Protein AF-A0A929VN04-F1 (afdb_monomer)

Mean predicted aligned error: 10.1 Å

Foldseek 3Di:
DDDDPPDDDDDDDDDPPPCPLVVVVVCVVVVPPDDPPDPPPSCPPDDD

Sequence (48 aa):
MSIREDVRNIAIIAHVDHGKTTLVDALLKQSGIFRENQEIQERVMDSN

Radius of gyration: 13.71 Å; Cα contacts (8 Å, |Δi|>4): 7; chains: 1; bounding box: 34×22×29 Å

Structure (mmCIF, N/CA/C/O backbone):
data_AF-A0A929VN04-F1
#
_entry.id   AF-A0A929VN04-F1
#
loop_
_atom_site.group_PDB
_atom_site.id
_atom_site.type_symbol
_atom_site.label_atom_id
_atom_site.label_alt_id
_atom_site.label_comp_id
_atom_site.label_asym_id
_atom_site.label_entity_id
_atom_site.label_seq_id
_atom_site.pdbx_PDB_ins_code
_atom_site.Cartn_x
_atom_site.Cartn_y
_atom_site.Cartn_z
_atom_site.occupancy
_atom_site.B_iso_or_equiv
_atom_site.auth_seq_id
_atom_site.auth_comp_id
_atom_site.auth_asym_id
_atom_site.auth_atom_id
_atom_site.pdbx_PDB_model_num
ATOM 1 N N . MET A 1 1 ? -23.799 -15.246 11.264 1.00 66.25 1 MET A N 1
ATOM 2 C CA . MET A 1 1 ? -22.532 -14.707 10.729 1.00 66.25 1 MET A CA 1
ATOM 3 C C . MET A 1 1 ? -22.598 -13.198 10.884 1.00 66.25 1 MET A C 1
ATOM 5 O O . MET A 1 1 ? -23.486 -12.602 10.292 1.00 66.25 1 MET A O 1
ATOM 9 N N . SER A 1 2 ? -21.801 -12.600 11.771 1.00 80.88 2 SER A N 1
ATOM 10 C CA . SER A 1 2 ? -21.794 -11.142 11.944 1.00 80.88 2 SER A CA 1
ATOM 11 C C . SER A 1 2 ? -21.030 -10.511 10.783 1.00 80.88 2 SER A C 1
ATOM 13 O O . SER A 1 2 ? -19.866 -10.832 10.547 1.00 80.88 2 SER A O 1
ATOM 15 N N . ILE A 1 3 ? -21.702 -9.650 10.023 1.00 85.38 3 ILE A N 1
ATOM 16 C CA . ILE A 1 3 ? 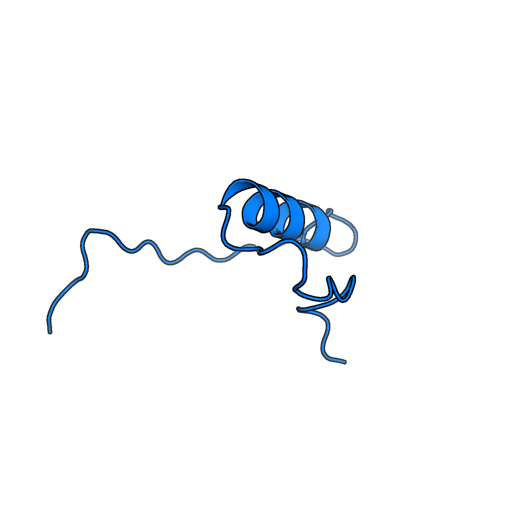-21.075 -8.883 8.948 1.00 85.38 3 ILE A CA 1
ATOM 17 C C . ILE A 1 3 ? -20.544 -7.591 9.563 1.00 85.38 3 ILE A C 1
ATOM 19 O O . ILE A 1 3 ? -21.253 -6.906 10.298 1.00 85.38 3 ILE A O 1
ATOM 23 N N . ARG A 1 4 ? -19.275 -7.285 9.290 1.00 91.44 4 ARG A N 1
ATOM 24 C CA . ARG A 1 4 ? -18.629 -6.039 9.699 1.00 91.44 4 ARG A CA 1
ATOM 25 C C . ARG A 1 4 ? -18.838 -4.977 8.622 1.00 91.44 4 ARG A C 1
ATOM 27 O O . ARG A 1 4 ? -18.191 -5.018 7.580 1.00 91.44 4 ARG A O 1
ATOM 34 N N . GLU A 1 5 ? -19.750 -4.042 8.882 1.00 93.44 5 GLU A N 1
ATOM 35 C CA . GLU A 1 5 ? -20.079 -2.902 8.006 1.00 93.44 5 GLU A CA 1
ATOM 36 C C . GLU A 1 5 ? -18.892 -1.942 7.799 1.00 93.44 5 GLU A C 1
ATOM 38 O O . GLU A 1 5 ? -18.848 -1.221 6.803 1.00 93.44 5 GLU A O 1
ATOM 43 N N . ASP A 1 6 ? -17.912 -1.959 8.705 1.00 92.06 6 ASP A N 1
ATOM 44 C CA . ASP A 1 6 ? -16.714 -1.115 8.725 1.00 92.06 6 ASP A CA 1
ATOM 45 C C . ASP A 1 6 ? -15.545 -1.669 7.892 1.00 92.06 6 ASP A C 1
ATOM 47 O O . ASP A 1 6 ? -14.589 -0.948 7.614 1.00 92.06 6 ASP A O 1
ATOM 51 N N . VAL A 1 7 ? -15.607 -2.934 7.464 1.00 89.75 7 VAL A N 1
ATOM 52 C CA . VAL A 1 7 ? -14.507 -3.597 6.748 1.00 89.75 7 VAL A CA 1
ATOM 53 C C . VAL A 1 7 ? -14.770 -3.623 5.243 1.00 89.75 7 VAL A C 1
ATOM 55 O O . VAL A 1 7 ? -15.875 -3.913 4.778 1.00 89.75 7 VAL A O 1
ATOM 58 N N . ARG A 1 8 ? -13.734 -3.333 4.450 1.00 89.12 8 ARG A N 1
ATOM 59 C CA . ARG A 1 8 ? -13.759 -3.423 2.984 1.00 89.12 8 ARG A CA 1
ATOM 60 C C . ARG A 1 8 ? -12.578 -4.265 2.513 1.00 89.12 8 ARG A C 1
ATOM 62 O O . ARG A 1 8 ? -11.431 -3.875 2.693 1.00 89.12 8 ARG A O 1
ATOM 69 N N . ASN A 1 9 ? -12.868 -5.417 1.912 1.00 87.94 9 ASN A N 1
ATOM 70 C CA . ASN A 1 9 ? -11.849 -6.264 1.294 1.00 87.94 9 ASN A CA 1
ATOM 71 C C . ASN A 1 9 ? -11.542 -5.732 -0.110 1.00 87.94 9 ASN A C 1
ATOM 73 O O . ASN A 1 9 ? -12.460 -5.578 -0.915 1.00 87.94 9 ASN A O 1
ATOM 77 N N . ILE A 1 10 ? -10.270 -5.465 -0.404 1.00 88.44 10 ILE A N 1
ATOM 78 C CA . ILE A 1 10 ? -9.809 -4.989 -1.715 1.00 88.44 10 ILE A CA 1
ATOM 79 C C . ILE A 1 10 ? -8.633 -5.839 -2.202 1.00 88.44 10 ILE A C 1
ATOM 81 O O . ILE A 1 10 ? -7.854 -6.346 -1.398 1.00 88.44 10 ILE A O 1
ATOM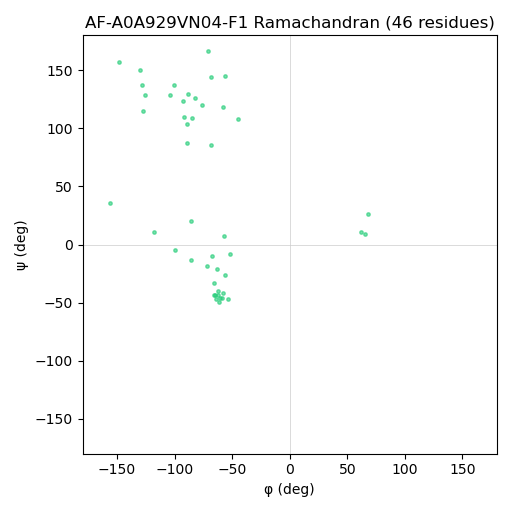 85 N N . ALA A 1 11 ? -8.492 -5.972 -3.520 1.00 90.50 11 ALA A N 1
ATOM 86 C CA . ALA A 1 11 ? -7.341 -6.602 -4.159 1.00 90.50 11 ALA A CA 1
ATOM 87 C C . ALA A 1 11 ? -6.787 -5.666 -5.235 1.00 90.50 11 ALA A C 1
ATOM 89 O O . ALA A 1 11 ? -7.543 -5.064 -5.995 1.00 90.50 11 ALA A O 1
ATOM 90 N N . ILE A 1 12 ? -5.463 -5.553 -5.303 1.00 86.44 12 ILE A N 1
ATOM 91 C CA . ILE A 1 12 ? -4.771 -4.786 -6.342 1.00 86.44 12 ILE A CA 1
ATOM 92 C C . ILE A 1 12 ? -4.191 -5.794 -7.331 1.00 86.44 12 ILE A C 1
ATOM 94 O O . ILE A 1 12 ? -3.483 -6.710 -6.909 1.00 86.44 12 ILE A O 1
ATOM 98 N N . ILE A 1 13 ? -4.450 -5.611 -8.626 1.00 90.38 13 ILE A N 1
ATOM 99 C CA . ILE A 1 13 ? -3.885 -6.403 -9.727 1.00 90.38 13 ILE A CA 1
ATOM 100 C C . ILE A 1 13 ? -3.242 -5.421 -10.700 1.00 90.38 13 ILE A C 1
ATOM 102 O O . ILE A 1 13 ? -3.866 -4.439 -11.094 1.00 90.38 13 ILE A O 1
ATOM 106 N N . ALA A 1 14 ? -1.989 -5.666 -11.058 1.00 89.81 14 ALA A N 1
ATOM 107 C CA . ALA A 1 14 ? -1.242 -4.828 -11.982 1.00 89.81 14 ALA A CA 1
ATOM 108 C C . ALA A 1 14 ? -0.249 -5.693 -12.765 1.00 89.81 14 ALA A C 1
ATOM 110 O O . ALA A 1 14 ? 0.124 -6.774 -12.307 1.00 89.81 14 ALA A O 1
ATOM 111 N N . HIS A 1 15 ? 0.160 -5.212 -13.938 1.00 93.25 15 HIS A N 1
ATOM 112 C CA . HIS A 1 15 ? 1.256 -5.805 -14.700 1.00 93.25 15 HIS A CA 1
ATOM 113 C C . HIS A 1 15 ? 2.603 -5.540 -14.003 1.00 93.25 15 HIS A C 1
ATOM 115 O O . HIS A 1 15 ? 2.685 -4.709 -13.092 1.00 93.25 15 HIS A O 1
ATOM 121 N N . VAL A 1 16 ? 3.653 -6.249 -14.424 1.00 90.69 16 VAL A N 1
ATOM 122 C CA . VAL A 1 16 ? 5.018 -5.986 -13.947 1.00 90.69 16 VAL A CA 1
ATOM 123 C C . VAL A 1 16 ? 5.400 -4.523 -14.220 1.00 90.69 16 VAL A C 1
ATOM 125 O O . VAL A 1 16 ? 4.922 -3.926 -15.182 1.00 90.69 16 VAL A O 1
ATOM 128 N N . ASP A 1 17 ? 6.178 -3.924 -13.316 1.00 88.81 17 ASP A N 1
ATOM 129 C CA . ASP A 1 17 ? 6.641 -2.524 -13.355 1.00 88.81 17 ASP A CA 1
ATOM 130 C C . ASP A 1 17 ? 5.559 -1.425 -13.313 1.00 88.81 17 ASP A C 1
ATOM 132 O O . ASP A 1 17 ? 5.859 -0.241 -13.438 1.00 88.81 17 ASP A O 1
ATOM 136 N N . HIS A 1 18 ? 4.295 -1.759 -13.036 1.00 92.31 18 HIS A N 1
ATOM 137 C CA . HIS A 1 18 ? 3.205 -0.771 -12.938 1.00 92.31 18 HIS A CA 1
ATOM 138 C C . HIS A 1 18 ? 3.064 -0.127 -11.544 1.00 92.31 18 HIS A C 1
ATOM 140 O O . HIS A 1 18 ? 2.000 0.378 -11.185 1.00 92.31 18 HIS A O 1
ATOM 146 N N . GLY A 1 19 ? 4.114 -0.172 -10.720 1.00 87.69 19 GLY A N 1
ATOM 147 C CA . GLY A 1 19 ? 4.126 0.513 -9.422 1.00 87.69 19 GLY A CA 1
ATOM 148 C C . GLY A 1 19 ? 3.156 -0.062 -8.383 1.00 87.69 19 GLY A C 1
ATOM 149 O O . GLY A 1 19 ? 2.734 0.655 -7.476 1.00 87.69 19 GLY A O 1
ATOM 150 N N . LYS A 1 20 ? 2.798 -1.352 -8.483 1.00 90.62 20 LYS A N 1
ATOM 151 C CA . LYS A 1 20 ? 1.919 -2.035 -7.514 1.00 90.62 20 LYS A CA 1
ATOM 152 C C . LYS A 1 20 ? 2.432 -1.890 -6.080 1.00 90.62 20 LYS A C 1
ATOM 154 O O . LYS A 1 20 ? 1.657 -1.553 -5.191 1.00 90.62 20 LYS A O 1
ATOM 159 N N . THR A 1 21 ? 3.728 -2.118 -5.882 1.00 86.12 21 THR A N 1
ATOM 160 C CA . THR A 1 21 ? 4.408 -1.997 -4.586 1.00 86.12 21 THR A CA 1
ATOM 161 C C . THR A 1 21 ? 4.372 -0.556 -4.086 1.00 86.12 21 THR A C 1
ATOM 163 O O . THR A 1 21 ? 3.909 -0.309 -2.981 1.00 86.12 21 THR A O 1
ATOM 166 N N . THR A 1 22 ? 4.697 0.416 -4.945 1.00 88.19 22 THR A N 1
ATOM 167 C CA . THR A 1 22 ? 4.651 1.849 -4.612 1.00 88.19 22 THR A CA 1
ATOM 168 C C . THR A 1 22 ? 3.263 2.309 -4.159 1.00 88.19 22 THR A C 1
ATOM 170 O O . THR A 1 22 ? 3.144 3.070 -3.199 1.00 88.19 22 THR A O 1
ATOM 173 N N . LEU A 1 23 ? 2.200 1.842 -4.825 1.00 88.00 23 LEU A N 1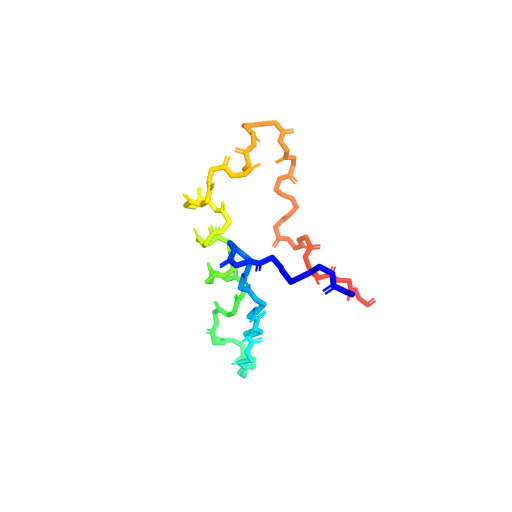
ATOM 174 C CA . LEU A 1 23 ? 0.823 2.156 -4.442 1.00 88.00 23 LEU A CA 1
ATOM 175 C C . LEU A 1 23 ? 0.469 1.552 -3.077 1.00 88.00 23 LEU A C 1
ATOM 177 O O . LEU A 1 23 ? -0.137 2.228 -2.247 1.00 88.00 23 LEU A O 1
ATOM 181 N N . VAL A 1 24 ? 0.858 0.297 -2.836 1.00 86.12 24 VAL A N 1
ATOM 182 C CA . VAL A 1 24 ? 0.649 -0.376 -1.546 1.00 86.1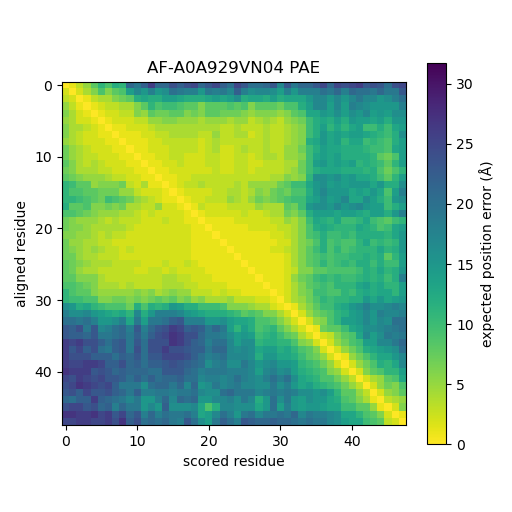2 24 VAL A CA 1
ATOM 183 C C . VAL A 1 24 ? 1.376 0.374 -0.431 1.00 86.12 24 VAL A C 1
ATOM 185 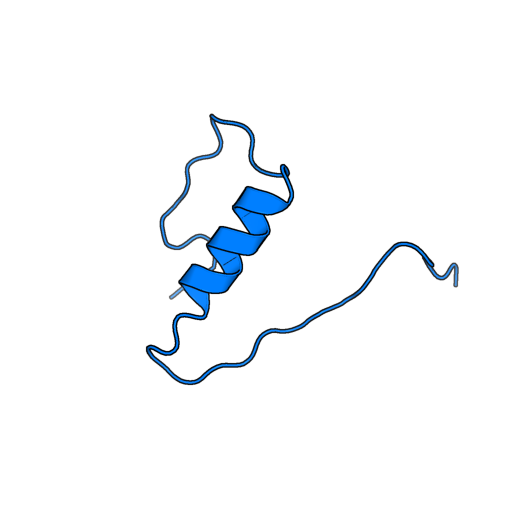O O . VAL A 1 24 ? 0.757 0.686 0.582 1.00 86.12 24 VAL A O 1
ATOM 188 N N . ASP A 1 25 ? 2.633 0.759 -0.643 1.00 84.06 25 ASP A N 1
ATOM 189 C CA . ASP A 1 25 ? 3.427 1.498 0.342 1.00 84.06 25 ASP A CA 1
ATOM 190 C C . ASP A 1 25 ? 2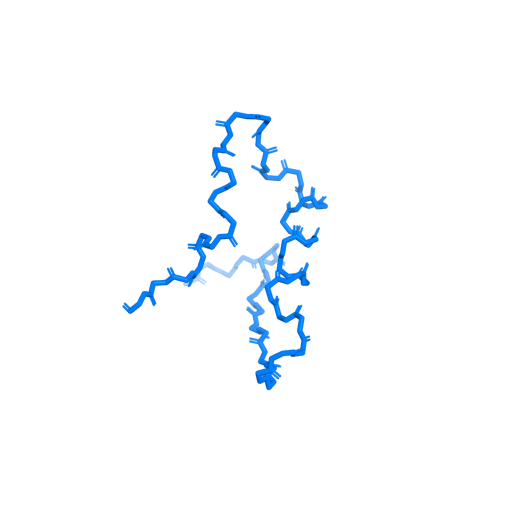.817 2.862 0.679 1.00 84.06 25 ASP A C 1
ATOM 192 O O . ASP A 1 25 ? 2.796 3.270 1.842 1.00 84.06 25 ASP A O 1
ATOM 196 N N . ALA A 1 26 ? 2.289 3.578 -0.318 1.00 85.62 26 ALA A N 1
ATOM 197 C CA . ALA A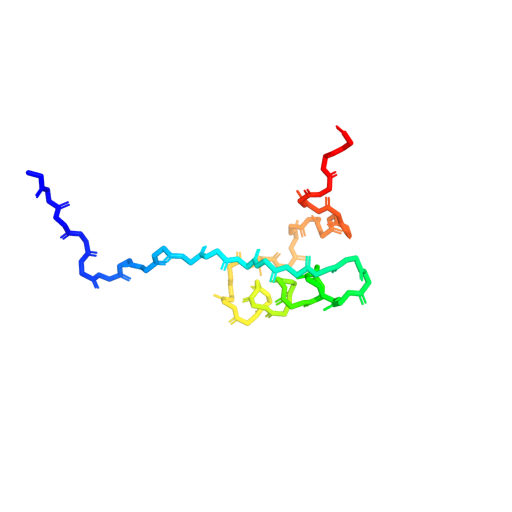 1 26 ? 1.619 4.857 -0.102 1.00 85.62 26 ALA A CA 1
ATOM 198 C C . ALA A 1 26 ? 0.331 4.701 0.726 1.00 85.62 26 ALA A C 1
ATOM 200 O O . ALA A 1 26 ? 0.116 5.468 1.667 1.00 85.62 26 ALA A O 1
ATOM 201 N N . LEU A 1 27 ? -0.492 3.687 0.426 1.00 85.81 27 LEU A N 1
ATOM 202 C CA . LEU A 1 27 ? -1.710 3.378 1.189 1.00 85.81 27 LEU A CA 1
ATOM 203 C C . LEU A 1 27 ? -1.385 3.014 2.641 1.00 85.81 27 LEU A C 1
ATOM 205 O O . LEU A 1 27 ? -2.032 3.488 3.574 1.00 85.81 27 LEU A O 1
ATOM 209 N N . LEU A 1 28 ? -0.345 2.206 2.828 1.00 82.12 28 LEU A N 1
ATOM 210 C CA . LEU A 1 28 ? 0.168 1.794 4.126 1.00 82.12 28 LEU A CA 1
ATOM 211 C C . LEU A 1 28 ? 0.657 3.002 4.944 1.00 82.12 28 LEU A C 1
ATOM 213 O O . LEU A 1 28 ? 0.188 3.193 6.067 1.00 82.12 28 LEU A O 1
ATOM 217 N N . LYS A 1 29 ? 1.478 3.888 4.364 1.00 80.69 29 LYS A N 1
ATOM 218 C CA . LYS A 1 29 ? 1.912 5.146 5.004 1.00 80.69 29 LYS A CA 1
ATOM 219 C C . LYS A 1 29 ? 0.734 6.052 5.375 1.00 80.69 29 LYS A C 1
ATOM 221 O O . LYS A 1 29 ? 0.680 6.549 6.496 1.00 80.69 29 LYS A O 1
ATOM 226 N N . GLN A 1 30 ? -0.222 6.243 4.464 1.00 80.19 30 GLN A N 1
ATOM 227 C CA . GLN A 1 30 ? -1.395 7.091 4.700 1.00 80.19 30 GLN A CA 1
ATOM 228 C C . GLN A 1 30 ? -2.323 6.526 5.786 1.00 80.19 30 GLN A C 1
ATOM 230 O O . GLN A 1 30 ? -2.933 7.293 6.527 1.00 80.19 30 GLN A O 1
ATOM 235 N N . SER A 1 31 ? -2.430 5.200 5.903 1.00 78.19 31 SER A N 1
ATOM 236 C CA . SER A 1 31 ? -3.314 4.545 6.877 1.00 78.19 31 SER A CA 1
ATOM 237 C C . SER A 1 31 ? -2.894 4.736 8.341 1.00 78.19 31 SER A C 1
ATOM 239 O O . SER A 1 31 ? -3.652 4.378 9.240 1.00 78.19 31 SER A O 1
ATOM 241 N N . GLY A 1 32 ? -1.696 5.277 8.604 1.00 67.38 32 GLY A N 1
ATOM 242 C CA . GLY A 1 32 ? -1.185 5.491 9.962 1.00 67.38 32 GLY A CA 1
ATOM 243 C C . GLY A 1 32 ? -0.927 4.199 10.749 1.00 67.38 32 GLY A C 1
ATOM 244 O O . GLY A 1 32 ? -0.657 4.258 11.946 1.00 67.38 32 GLY A O 1
ATOM 245 N N . ILE A 1 33 ? -1.003 3.031 10.095 1.00 63.47 33 ILE A N 1
ATOM 246 C CA . ILE A 1 33 ? -0.788 1.710 10.711 1.00 63.47 33 ILE A CA 1
ATOM 247 C C . ILE A 1 33 ? 0.700 1.477 11.041 1.00 63.47 33 ILE A C 1
ATOM 249 O O . ILE A 1 33 ? 1.024 0.656 11.898 1.00 63.47 33 ILE A O 1
ATOM 253 N N . PHE A 1 34 ? 1.614 2.236 10.432 1.00 57.72 34 PHE A N 1
ATOM 254 C CA . PHE A 1 34 ? 3.056 2.083 10.620 1.00 57.72 34 PHE A CA 1
ATOM 255 C C . PHE A 1 34 ? 3.552 2.986 11.747 1.00 57.72 34 PHE A C 1
ATOM 257 O O . PHE A 1 34 ? 3.60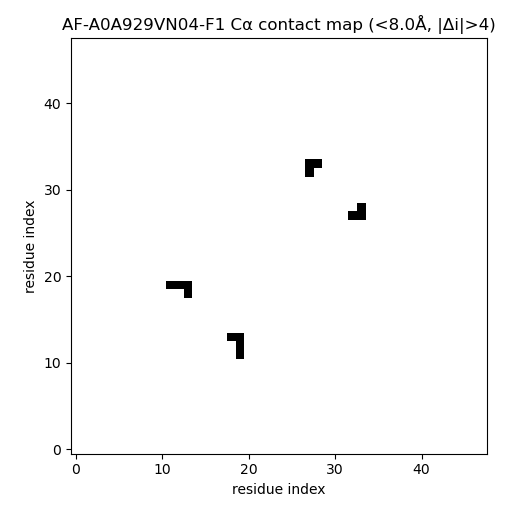5 4.206 11.613 1.00 57.72 34 PHE A O 1
ATOM 264 N N . ARG A 1 35 ? 3.938 2.372 12.871 1.00 50.19 35 ARG A N 1
ATOM 265 C CA . ARG A 1 35 ? 4.766 3.028 13.893 1.00 50.19 35 ARG A CA 1
ATOM 266 C C . ARG A 1 35 ? 6.168 3.252 13.324 1.00 50.19 35 ARG A C 1
ATOM 268 O O . ARG A 1 35 ? 6.695 2.369 12.656 1.00 50.19 35 ARG A O 1
ATOM 275 N N . GLU A 1 36 ? 6.799 4.366 13.691 1.00 52.59 36 GLU A N 1
ATOM 276 C CA . GLU A 1 36 ? 8.150 4.805 13.274 1.00 52.59 36 GLU A CA 1
ATOM 277 C C . GLU A 1 36 ? 9.290 3.771 13.457 1.00 52.59 36 GLU A C 1
ATOM 279 O O . GLU A 1 36 ? 10.391 3.996 12.974 1.00 52.59 36 GLU A O 1
ATOM 284 N N . ASN A 1 37 ? 9.043 2.633 14.119 1.00 48.84 37 ASN A N 1
ATOM 285 C CA . ASN A 1 37 ? 10.023 1.575 14.406 1.00 48.84 37 ASN A CA 1
ATOM 286 C C . ASN A 1 37 ? 9.689 0.209 13.775 1.00 48.84 37 ASN A C 1
ATOM 288 O O . ASN A 1 37 ? 10.295 -0.796 14.142 1.00 48.84 37 ASN A O 1
ATOM 292 N N . GLN A 1 38 ? 8.706 0.124 12.877 1.00 45.94 38 GLN A N 1
ATOM 293 C CA . GLN A 1 38 ? 8.488 -1.108 12.124 1.00 45.94 38 GLN A CA 1
ATOM 294 C C . GLN A 1 38 ? 9.421 -1.074 10.915 1.00 45.94 38 GLN A C 1
ATOM 296 O O . GLN A 1 38 ? 9.223 -0.242 10.031 1.00 45.94 38 GLN A O 1
ATOM 301 N N . GLU A 1 39 ? 10.462 -1.918 10.920 1.00 47.78 39 GLU A N 1
ATOM 302 C CA . GLU A 1 39 ? 11.381 -2.083 9.790 1.00 47.78 39 GLU A CA 1
ATOM 303 C C . GLU A 1 39 ? 10.563 -2.179 8.503 1.00 47.78 39 GLU A C 1
ATOM 305 O O . GLU A 1 39 ? 9.870 -3.168 8.249 1.00 47.78 39 GLU A O 1
ATOM 310 N N . ILE A 1 40 ? 10.621 -1.115 7.701 1.00 52.78 40 ILE A N 1
ATOM 311 C CA . ILE A 1 40 ? 10.172 -1.150 6.321 1.00 52.78 40 ILE A CA 1
ATOM 312 C C . ILE A 1 40 ? 11.192 -2.047 5.633 1.00 52.78 40 ILE A C 1
ATOM 314 O O . ILE A 1 40 ? 12.193 -1.575 5.099 1.00 52.78 40 ILE A O 1
ATOM 318 N N . GLN A 1 41 ? 10.976 -3.362 5.675 1.00 48.50 41 GLN A N 1
ATOM 319 C CA . GLN A 1 41 ? 11.525 -4.184 4.617 1.00 48.50 41 GLN A CA 1
ATOM 320 C C . GLN A 1 41 ? 10.924 -3.597 3.348 1.00 48.50 41 GLN A C 1
ATOM 322 O O . GLN A 1 41 ? 9.710 -3.587 3.182 1.00 48.50 41 GLN A O 1
ATOM 327 N N . GLU A 1 42 ? 11.766 -3.092 2.456 1.00 49.47 42 GLU A N 1
ATOM 328 C CA . GLU A 1 42 ? 11.425 -2.494 1.154 1.00 49.47 42 GLU A CA 1
ATOM 329 C C . GLU A 1 42 ? 10.632 -3.459 0.228 1.00 49.47 42 GLU A C 1
ATOM 331 O O . GLU A 1 42 ? 10.413 -3.192 -0.949 1.00 49.47 42 GLU A O 1
ATOM 336 N N . ARG A 1 43 ? 10.240 -4.622 0.769 1.00 52.38 43 ARG A N 1
ATOM 337 C CA . ARG A 1 43 ? 9.733 -5.847 0.162 1.00 52.38 43 ARG A CA 1
ATOM 338 C C . ARG A 1 43 ? 8.876 -6.674 1.142 1.00 52.38 43 ARG A C 1
ATOM 340 O O . ARG A 1 43 ? 8.925 -7.894 1.103 1.00 52.38 43 ARG A O 1
ATOM 347 N N . VAL A 1 44 ? 8.079 -6.065 2.032 1.00 52.97 44 VAL A N 1
ATOM 348 C CA . VAL A 1 44 ? 7.263 -6.827 3.024 1.00 52.97 44 VAL A CA 1
ATOM 349 C C . VAL A 1 44 ? 6.313 -7.856 2.369 1.00 52.97 44 VAL A C 1
ATOM 351 O O . VAL A 1 44 ? 5.953 -8.852 2.988 1.00 52.97 44 VAL A O 1
ATOM 354 N N . MET A 1 45 ? 5.902 -7.629 1.115 1.00 56.06 45 MET A N 1
ATOM 355 C CA . MET A 1 45 ? 5.061 -8.556 0.335 1.00 56.06 45 MET A CA 1
ATOM 356 C C . MET A 1 45 ? 5.837 -9.427 -0.663 1.00 56.06 45 MET A C 1
ATOM 358 O O . MET A 1 45 ? 5.239 -10.289 -1.302 1.00 56.06 45 MET A O 1
ATOM 362 N N . ASP A 1 46 ? 7.139 -9.208 -0.812 1.00 48.94 46 ASP A N 1
ATOM 363 C CA . ASP A 1 46 ? 7.991 -9.959 -1.731 1.00 48.94 46 ASP A CA 1
ATOM 364 C C . ASP A 1 46 ? 8.530 -11.180 -0.972 1.00 48.94 46 ASP A C 1
ATOM 366 O O . ASP A 1 46 ? 9.583 -11.151 -0.338 1.00 48.94 46 ASP A O 1
ATOM 370 N N . SER A 1 47 ? 7.755 -12.264 -0.988 1.00 48.91 47 SER A N 1
ATOM 371 C CA . SER A 1 47 ? 8.283 -13.605 -0.728 1.00 48.91 47 SER A CA 1
ATOM 372 C C . SER A 1 47 ? 8.642 -14.224 -2.073 1.00 48.91 47 SER A C 1
ATOM 374 O O . SER A 1 47 ? 7.793 -14.277 -2.962 1.00 48.91 47 SER A O 1
ATOM 376 N N . ASN A 1 48 ? 9.903 -14.629 -2.221 1.00 49.12 48 ASN A N 1
ATOM 377 C CA . ASN A 1 48 ? 10.373 -15.440 -3.346 1.00 49.12 48 ASN A CA 1
ATOM 378 C C . ASN A 1 48 ? 9.611 -16.772 -3.426 1.00 49.12 48 ASN A C 1
ATOM 380 O O . ASN A 1 48 ? 9.273 -17.306 -2.342 1.00 49.12 48 ASN A O 1
#

Solvent-accessible surface area (backbone atoms only — not comparable to full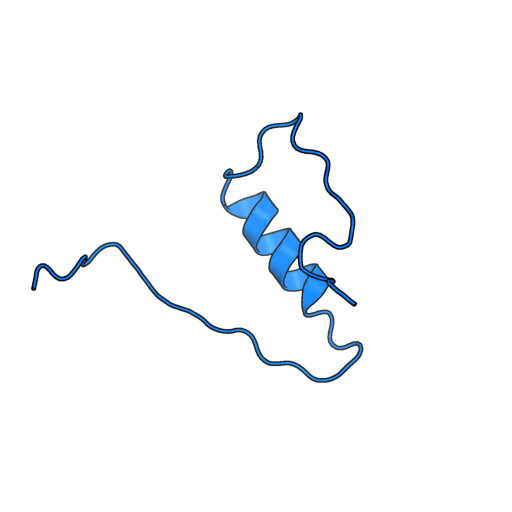-atom values): 3555 Å² total; per-residue (Å²): 133,89,79,64,90,88,64,80,93,82,86,90,85,73,66,89,93,66,50,61,65,60,54,51,53,50,53,46,62,72,66,64,77,67,57,99,80,62,82,76,56,100,48,82,82,67,73,132

pLDDT: mean 74.65, std 17.27, range [45.94, 93.44]

Secondary structure (DSSP, 8-state):
----TT---------TTS-HHHHHHHHHHHTT---TTS---TTTT---